Protein AF-A0A5B8U097-F1 (afdb_monomer_lite)

Structure (mmCIF, N/CA/C/O backbone):
data_AF-A0A5B8U097-F1
#
_entry.id   AF-A0A5B8U097-F1
#
loop_
_atom_site.group_PDB
_atom_site.id
_atom_site.type_symbol
_atom_site.label_atom_id
_atom_site.label_alt_id
_atom_site.label_comp_id
_atom_site.label_asym_id
_atom_site.label_entity_id
_atom_site.label_seq_id
_atom_site.pdbx_PDB_ins_code
_atom_site.Cartn_x
_atom_site.Cartn_y
_atom_site.Cartn_z
_atom_site.occupancy
_atom_site.B_iso_or_equiv
_atom_site.auth_seq_id
_atom_site.auth_comp_id
_atom_site.auth_asym_id
_atom_site.auth_atom_id
_atom_site.pdbx_PDB_model_num
ATOM 1 N N . MET A 1 1 ? -14.305 10.325 5.279 1.00 57.81 1 MET A N 1
ATOM 2 C CA . MET A 1 1 ? -13.660 9.425 4.302 1.00 57.81 1 MET A CA 1
ATOM 3 C C . MET A 1 1 ? -12.228 9.252 4.743 1.00 57.81 1 MET A C 1
ATOM 5 O O . MET A 1 1 ? -11.594 10.261 5.024 1.00 57.81 1 MET A O 1
ATOM 9 N N . THR A 1 2 ? -11.760 8.014 4.860 1.00 79.19 2 THR A N 1
ATOM 10 C CA . THR A 1 2 ? -10.373 7.724 5.229 1.00 79.19 2 THR A CA 1
ATOM 11 C C . THR A 1 2 ? -9.569 7.623 3.939 1.00 79.19 2 THR A C 1
ATOM 13 O O . THR A 1 2 ? -9.634 6.611 3.244 1.00 79.19 2 THR A O 1
ATOM 16 N N . GLU A 1 3 ? -8.939 8.732 3.555 1.00 89.19 3 GLU A N 1
ATOM 17 C CA . GLU A 1 3 ? -8.093 8.796 2.363 1.00 89.19 3 GLU A CA 1
ATOM 18 C C . GLU A 1 3 ? -6.829 7.953 2.564 1.00 89.19 3 GLU A C 1
ATOM 20 O O . GLU A 1 3 ? -6.271 7.904 3.663 1.00 89.19 3 GLU A O 1
ATOM 25 N N . ILE A 1 4 ? -6.411 7.288 1.488 1.00 95.00 4 ILE A N 1
ATOM 26 C CA . ILE A 1 4 ? -5.171 6.526 1.410 1.00 95.00 4 ILE A CA 1
ATOM 27 C C . ILE A 1 4 ? -4.173 7.304 0.557 1.00 95.00 4 ILE A C 1
ATOM 29 O O . ILE A 1 4 ? -4.449 7.616 -0.605 1.00 95.00 4 ILE A O 1
ATOM 33 N N . THR A 1 5 ? -3.010 7.582 1.131 1.00 95.06 5 THR A N 1
ATOM 34 C CA . THR A 1 5 ? -1.913 8.291 0.464 1.00 95.06 5 THR A CA 1
ATOM 35 C C . THR A 1 5 ? -0.830 7.301 0.068 1.00 95.06 5 THR A C 1
ATOM 37 O O . THR A 1 5 ? -0.533 6.383 0.829 1.00 95.06 5 THR A O 1
ATOM 40 N N . VAL A 1 6 ? -0.231 7.495 -1.108 1.00 95.44 6 VAL A N 1
ATOM 41 C CA . VAL A 1 6 ? 0.860 6.651 -1.608 1.00 95.44 6 VAL A CA 1
ATOM 42 C C . VAL A 1 6 ? 2.168 7.420 -1.616 1.00 95.44 6 VAL A C 1
ATOM 44 O O . VAL A 1 6 ? 2.222 8.557 -2.099 1.00 95.44 6 VAL A O 1
ATOM 47 N N . VAL A 1 7 ? 3.232 6.783 -1.134 1.00 95.00 7 VAL A N 1
ATOM 48 C CA . VAL A 1 7 ? 4.591 7.331 -1.140 1.00 95.00 7 VAL A CA 1
ATOM 49 C C . VAL A 1 7 ? 5.553 6.302 -1.729 1.00 95.00 7 VAL A C 1
ATOM 51 O O . VAL A 1 7 ? 5.499 5.131 -1.382 1.00 95.00 7 VAL A O 1
ATOM 54 N N . VAL A 1 8 ? 6.430 6.746 -2.629 1.00 92.38 8 VAL A N 1
ATOM 55 C CA . VAL A 1 8 ? 7.635 6.008 -3.037 1.00 92.38 8 VAL A CA 1
ATOM 56 C C . VAL A 1 8 ? 8.797 6.891 -2.608 1.00 92.38 8 VAL A C 1
ATOM 58 O O . VAL A 1 8 ? 8.910 8.023 -3.084 1.00 92.38 8 VAL A O 1
ATOM 61 N N . THR A 1 9 ? 9.571 6.443 -1.626 1.00 86.69 9 THR A N 1
ATOM 62 C CA . THR A 1 9 ? 10.546 7.283 -0.911 1.00 86.69 9 THR A CA 1
ATOM 63 C C . THR A 1 9 ? 11.822 7.531 -1.716 1.00 86.69 9 THR A C 1
ATOM 65 O O . THR A 1 9 ? 12.456 8.573 -1.530 1.00 86.69 9 THR A O 1
ATOM 68 N N . GLY A 1 10 ? 12.149 6.660 -2.675 1.00 88.69 10 GLY A N 1
ATOM 69 C CA . GLY A 1 10 ? 13.317 6.822 -3.530 1.00 88.69 10 GLY A CA 1
ATOM 70 C C . GLY A 1 10 ? 13.511 5.716 -4.576 1.00 88.69 10 GLY A C 1
ATOM 71 O O . GLY A 1 10 ? 12.680 4.817 -4.708 1.00 88.69 10 GLY A O 1
ATOM 72 N N . PRO A 1 11 ? 14.606 5.796 -5.363 1.00 87.38 11 PRO A N 1
ATOM 73 C CA . PRO A 1 11 ? 14.938 4.800 -6.383 1.00 87.38 11 PRO A CA 1
ATOM 74 C C . PRO A 1 11 ? 15.250 3.406 -5.826 1.00 87.38 11 PRO A C 1
ATOM 76 O O . PRO A 1 11 ? 15.047 2.422 -6.528 1.00 87.38 11 PRO A O 1
ATOM 79 N N . GLU A 1 12 ? 15.774 3.317 -4.600 1.00 89.06 12 GLU A N 1
ATOM 80 C CA . GLU A 1 12 ? 16.075 2.037 -3.946 1.00 89.06 12 GLU A CA 1
ATOM 81 C C . GLU A 1 12 ? 14.775 1.299 -3.616 1.00 89.06 12 GLU A C 1
ATOM 83 O O . GLU A 1 12 ? 14.581 0.158 -4.024 1.00 89.06 12 GLU A O 1
ATOM 88 N N . GLU A 1 13 ? 13.820 1.999 -3.015 1.00 87.38 13 GLU A N 1
ATOM 89 C CA . GLU A 1 13 ? 12.502 1.455 -2.704 1.00 87.38 13 GLU A CA 1
ATOM 90 C C . GLU A 1 13 ? 11.715 1.130 -3.977 1.00 87.38 13 GLU A C 1
ATOM 92 O O . GLU A 1 13 ? 11.065 0.088 -4.064 1.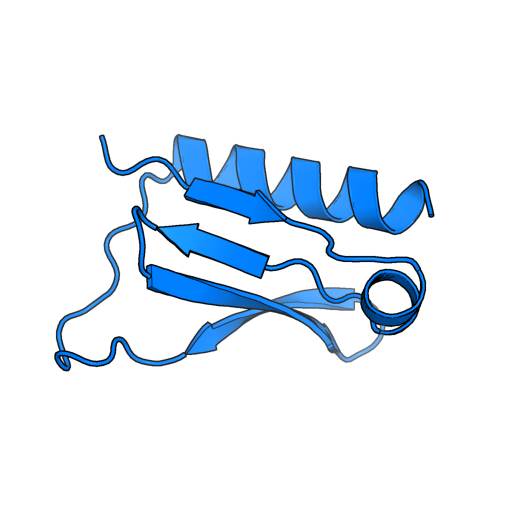00 87.38 13 GLU A O 1
ATOM 97 N N . ALA A 1 14 ? 11.845 1.953 -5.022 1.00 88.19 14 ALA A N 1
ATOM 98 C CA . ALA A 1 14 ? 11.263 1.639 -6.322 1.00 88.19 14 ALA A CA 1
ATOM 99 C C . ALA A 1 14 ? 11.850 0.355 -6.938 1.00 88.19 14 ALA A C 1
ATOM 101 O O . ALA A 1 14 ? 11.099 -0.465 -7.473 1.00 88.19 14 ALA A O 1
ATOM 102 N N . TYR A 1 15 ? 13.168 0.147 -6.824 1.00 88.56 15 TYR A N 1
ATOM 103 C CA . TYR A 1 15 ? 13.834 -1.080 -7.270 1.00 88.56 15 TYR A CA 1
ATOM 104 C C . TYR A 1 15 ? 13.291 -2.318 -6.536 1.00 88.56 15 TYR A C 1
ATOM 106 O O . TYR A 1 15 ? 13.051 -3.357 -7.160 1.00 88.56 15 TYR A O 1
ATOM 114 N N . ASP A 1 16 ? 12.987 -2.178 -5.247 1.00 91.81 16 ASP A N 1
ATOM 115 C CA . ASP A 1 16 ? 12.377 -3.228 -4.424 1.00 91.81 16 ASP A CA 1
ATOM 116 C C . ASP A 1 16 ? 10.852 -3.361 -4.614 1.00 91.81 16 ASP A C 1
ATOM 118 O O . ASP A 1 16 ? 10.213 -4.233 -4.020 1.00 91.81 16 ASP A O 1
ATOM 122 N N . ASN A 1 17 ? 10.264 -2.584 -5.535 1.00 94.00 17 ASN A N 1
ATOM 123 C CA . ASN A 1 17 ? 8.823 -2.512 -5.799 1.00 94.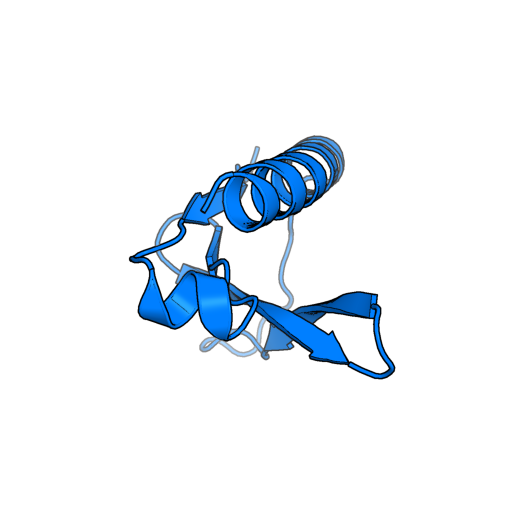00 17 ASN A CA 1
ATOM 124 C C . ASN A 1 17 ? 8.013 -2.088 -4.562 1.00 94.00 17 ASN A C 1
ATOM 126 O O . ASN A 1 17 ? 6.861 -2.505 -4.388 1.00 94.00 17 ASN A O 1
ATOM 130 N N . GLU A 1 18 ? 8.613 -1.254 -3.717 1.00 96.25 18 GLU A N 1
ATOM 131 C CA . GLU A 1 18 ? 8.056 -0.789 -2.459 1.00 96.25 18 GLU A CA 1
ATOM 132 C C . GLU A 1 18 ? 7.443 0.611 -2.609 1.00 96.25 18 GLU A C 1
ATOM 134 O O . GLU A 1 18 ? 8.112 1.616 -2.845 1.00 96.25 18 GLU A O 1
ATOM 139 N N . ALA A 1 19 ? 6.121 0.662 -2.482 1.00 97.44 19 ALA A N 1
ATOM 140 C CA . ALA A 1 19 ? 5.331 1.870 -2.335 1.00 97.44 19 ALA A CA 1
ATOM 141 C C . ALA A 1 19 ? 4.533 1.758 -1.037 1.00 97.44 19 ALA A C 1
ATOM 143 O O . ALA A 1 19 ? 3.822 0.774 -0.819 1.00 97.44 19 ALA A O 1
ATOM 144 N N . GLU A 1 20 ? 4.627 2.770 -0.189 1.00 97.56 20 GLU A N 1
ATOM 145 C CA . GLU A 1 20 ? 3.942 2.833 1.094 1.00 97.56 20 GLU A CA 1
ATOM 146 C C . GLU A 1 20 ? 2.509 3.341 0.933 1.00 97.56 20 GLU A C 1
ATOM 148 O O . GLU A 1 20 ? 2.254 4.317 0.224 1.00 97.56 20 GLU A O 1
ATOM 153 N N . PHE A 1 21 ? 1.574 2.705 1.638 1.00 97.12 21 PHE A N 1
ATOM 154 C CA . PHE A 1 21 ? 0.164 3.076 1.698 1.00 97.12 21 PHE A CA 1
ATOM 155 C C . PHE A 1 21 ? -0.151 3.570 3.105 1.00 97.12 21 PHE A C 1
ATOM 157 O O . PHE A 1 21 ? -0.140 2.802 4.067 1.00 97.12 21 PHE A O 1
ATOM 164 N N . TRP A 1 22 ? -0.472 4.853 3.218 1.00 95.62 22 TRP A N 1
ATOM 165 C CA . TRP A 1 22 ? -0.726 5.527 4.486 1.00 95.62 22 TRP A CA 1
ATOM 166 C C . TRP A 1 22 ? -2.211 5.803 4.669 1.00 95.62 22 TRP A C 1
ATOM 168 O O . TRP A 1 22 ? -2.861 6.372 3.792 1.00 95.62 22 TRP A O 1
ATOM 178 N N . CYS A 1 23 ? -2.738 5.422 5.828 1.00 93.31 23 CYS A N 1
ATOM 179 C CA . CYS A 1 23 ? -4.106 5.681 6.251 1.00 93.31 23 CYS A CA 1
ATOM 180 C C . CYS A 1 23 ? -4.060 6.693 7.402 1.00 93.31 23 CYS A C 1
ATOM 182 O O . CYS A 1 23 ? -3.646 6.366 8.516 1.00 93.31 23 CYS A O 1
ATOM 184 N N . ALA A 1 24 ? -4.429 7.945 7.120 1.00 88.25 24 ALA A N 1
ATOM 185 C CA . ALA A 1 24 ? -4.113 9.083 7.988 1.00 88.25 24 ALA A CA 1
ATOM 186 C C . ALA A 1 24 ? -2.601 9.165 8.296 1.00 88.25 24 ALA A C 1
ATOM 188 O O . ALA A 1 24 ? -1.827 9.500 7.406 1.00 88.25 24 ALA A O 1
ATOM 189 N N . ASN A 1 25 ? -2.185 8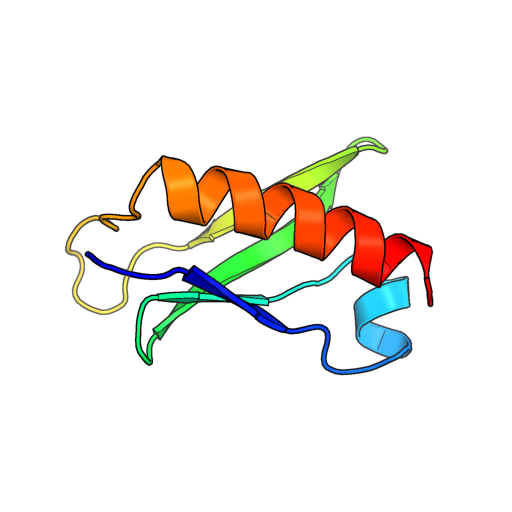.852 9.527 1.00 89.81 25 ASN A N 1
ATOM 190 C CA . ASN A 1 25 ? -0.789 8.945 9.974 1.00 89.81 25 ASN A CA 1
ATOM 191 C C . ASN A 1 25 ? -0.172 7.574 10.281 1.00 89.81 25 ASN A C 1
ATOM 193 O O . ASN A 1 25 ? 0.863 7.498 10.941 1.00 89.81 25 ASN A O 1
ATOM 197 N N . GLU A 1 26 ? -0.822 6.495 9.856 1.00 93.81 26 GLU A N 1
ATOM 198 C CA . GLU A 1 26 ? -0.371 5.137 10.126 1.00 93.81 26 GLU A CA 1
ATOM 199 C C . GLU A 1 26 ? -0.125 4.388 8.816 1.00 93.81 26 GLU A C 1
ATOM 201 O O . GLU A 1 26 ? -0.905 4.492 7.863 1.00 93.81 26 GLU A O 1
ATOM 206 N N . LEU A 1 27 ? 0.970 3.628 8.779 1.00 94.88 27 LEU A N 1
ATOM 207 C CA . LEU A 1 27 ? 1.315 2.786 7.645 1.00 94.88 27 LEU A CA 1
ATOM 208 C C . LEU A 1 27 ? 0.364 1.587 7.614 1.00 94.88 27 LEU A C 1
ATOM 210 O O . LEU A 1 27 ? 0.389 0.738 8.504 1.00 94.88 27 LEU A O 1
ATOM 214 N N . LEU A 1 28 ? -0.480 1.537 6.586 1.00 95.44 28 LEU A N 1
ATOM 215 C CA . LEU A 1 28 ? -1.411 0.438 6.351 1.00 95.44 28 LEU A CA 1
ATOM 216 C C . LEU A 1 28 ? -0.701 -0.756 5.715 1.00 95.44 28 LEU A C 1
ATOM 218 O O . LEU A 1 28 ? -0.999 -1.907 6.033 1.00 95.44 28 LEU A O 1
ATOM 222 N N . GLY A 1 29 ? 0.223 -0.489 4.798 1.00 96.44 29 GLY A N 1
ATOM 223 C CA . GLY A 1 29 ? 0.920 -1.539 4.079 1.00 96.44 29 GLY A CA 1
ATOM 224 C C . GLY A 1 29 ? 1.906 -1.006 3.060 1.00 96.44 29 GLY A C 1
ATOM 225 O O . GLY A 1 29 ? 2.013 0.200 2.845 1.00 96.44 29 GLY A O 1
ATOM 226 N N . VAL A 1 30 ? 2.598 -1.935 2.417 1.00 97.38 30 VAL A N 1
ATOM 227 C CA . VAL A 1 30 ? 3.557 -1.648 1.351 1.00 97.38 30 VAL A CA 1
ATOM 228 C C . VAL A 1 30 ? 3.311 -2.565 0.167 1.00 97.38 30 VAL A C 1
ATOM 230 O O . VAL A 1 30 ? 2.836 -3.697 0.335 1.00 97.38 30 VAL A O 1
ATOM 233 N N . THR A 1 31 ? 3.627 -2.108 -1.039 1.00 97.75 31 THR A N 1
ATOM 234 C CA . THR A 1 31 ? 3.717 -3.036 -2.162 1.00 97.75 31 THR A CA 1
ATOM 235 C C . THR A 1 31 ? 4.968 -3.894 -2.062 1.00 97.75 31 THR A C 1
ATOM 237 O O . THR A 1 31 ? 5.986 -3.476 -1.525 1.00 97.75 31 THR A O 1
ATOM 240 N N . VAL A 1 32 ? 4.871 -5.114 -2.574 1.00 95.38 32 VAL A N 1
ATOM 241 C CA . VAL A 1 32 ? 5.988 -6.044 -2.730 1.00 95.38 32 VAL A CA 1
ATOM 242 C C . VAL A 1 32 ? 5.840 -6.768 -4.061 1.00 95.38 32 VAL A C 1
ATOM 244 O O . VAL A 1 32 ? 4.719 -7.035 -4.517 1.00 95.38 32 VAL A O 1
ATOM 247 N N . LEU A 1 33 ? 6.958 -7.137 -4.682 1.00 94.88 33 LEU A N 1
ATOM 248 C CA . LEU A 1 33 ? 6.928 -8.057 -5.812 1.00 94.88 33 LEU A CA 1
ATOM 249 C C . LEU A 1 33 ? 6.879 -9.499 -5.294 1.00 94.88 33 LEU A C 1
ATOM 251 O O . LEU A 1 33 ? 7.799 -9.974 -4.632 1.00 94.88 33 LEU A O 1
ATOM 255 N N . HIS A 1 34 ? 5.806 -10.213 -5.618 1.00 94.44 34 HIS A N 1
ATOM 256 C CA . HIS A 1 34 ? 5.635 -11.619 -5.260 1.00 94.44 34 HIS A CA 1
ATOM 257 C C . HIS A 1 34 ? 5.130 -12.393 -6.476 1.00 94.44 34 HIS A C 1
ATOM 259 O O . HIS A 1 34 ? 4.204 -11.946 -7.153 1.00 94.44 34 HIS A O 1
ATOM 265 N N . ASP A 1 35 ? 5.781 -13.511 -6.805 1.00 94.44 35 ASP A N 1
ATOM 266 C CA . ASP A 1 35 ? 5.492 -14.319 -7.999 1.00 94.44 35 ASP A CA 1
ATOM 267 C C . ASP A 1 35 ? 5.366 -13.491 -9.297 1.00 94.44 35 ASP A C 1
ATOM 269 O O . ASP A 1 35 ? 4.480 -13.696 -10.130 1.00 94.44 35 ASP A O 1
ATOM 273 N N . GLY A 1 36 ? 6.263 -12.510 -9.461 1.00 93.50 36 GLY A N 1
ATOM 274 C CA . GLY A 1 36 ? 6.328 -11.643 -10.643 1.00 93.50 36 GLY A CA 1
ATOM 275 C C . GLY A 1 36 ? 5.166 -10.656 -10.778 1.00 93.50 36 GLY A C 1
ATOM 276 O O . GLY A 1 36 ? 4.959 -10.104 -11.858 1.00 93.50 36 GLY A O 1
ATOM 277 N N . ARG A 1 37 ? 4.387 -10.440 -9.713 1.00 93.62 37 ARG A N 1
ATOM 278 C CA . ARG A 1 37 ? 3.272 -9.489 -9.689 1.00 93.62 37 ARG A CA 1
ATOM 279 C C . ARG A 1 37 ? 3.377 -8.570 -8.485 1.00 93.62 37 ARG A C 1
ATOM 281 O O . ARG A 1 37 ? 3.802 -8.984 -7.405 1.00 93.62 37 ARG A O 1
ATOM 288 N N . LEU A 1 38 ? 2.949 -7.329 -8.674 1.00 94.50 38 LEU A N 1
ATOM 289 C CA . LEU A 1 38 ? 2.857 -6.362 -7.592 1.00 94.50 38 LEU A CA 1
ATOM 290 C C . LEU A 1 38 ? 1.678 -6.727 -6.685 1.00 94.50 38 LEU A C 1
ATOM 292 O O . LEU A 1 38 ? 0.549 -6.882 -7.156 1.00 94.50 38 LEU A O 1
ATOM 296 N N . HIS A 1 39 ? 1.947 -6.870 -5.394 1.00 96.38 39 HIS A N 1
ATOM 297 C CA . HIS A 1 39 ? 0.948 -7.157 -4.373 1.00 96.38 39 HIS A CA 1
ATOM 298 C C . HIS A 1 39 ? 0.994 -6.073 -3.307 1.00 96.38 39 HIS A C 1
ATOM 300 O O . HIS A 1 39 ? 2.076 -5.641 -2.933 1.00 96.38 39 HIS A O 1
ATOM 306 N N . LEU A 1 40 ? -0.162 -5.679 -2.775 1.00 97.19 40 LEU A N 1
ATOM 307 C CA . LEU A 1 40 ? -0.223 -4.890 -1.548 1.00 97.19 40 LEU A CA 1
ATOM 308 C C . LEU A 1 40 ? -0.178 -5.844 -0.349 1.00 97.19 40 LEU A C 1
ATOM 310 O O . LEU A 1 40 ? -1.108 -6.630 -0.149 1.00 97.19 40 LEU A O 1
ATOM 314 N N . ARG A 1 41 ? 0.888 -5.772 0.450 1.00 96.88 41 ARG A N 1
ATOM 315 C CA . ARG A 1 41 ? 0.982 -6.447 1.747 1.00 96.88 41 ARG A CA 1
ATOM 316 C C . ARG A 1 41 ? 0.442 -5.511 2.822 1.00 96.88 41 ARG A C 1
ATOM 318 O O . ARG A 1 41 ? 0.974 -4.422 3.011 1.00 96.88 41 ARG A O 1
ATOM 325 N N . ILE A 1 42 ? -0.601 -5.948 3.520 1.00 95.81 42 ILE A N 1
ATOM 326 C CA . ILE A 1 42 ? -1.223 -5.215 4.628 1.00 95.81 42 ILE A CA 1
ATOM 327 C C . ILE A 1 42 ? -0.835 -5.918 5.924 1.00 95.81 42 ILE A C 1
ATOM 329 O O . ILE A 1 42 ? -1.135 -7.103 6.090 1.00 95.81 42 ILE A O 1
ATOM 333 N N . ASP A 1 43 ? -0.186 -5.192 6.828 1.00 92.56 43 ASP A N 1
ATOM 334 C CA . ASP A 1 43 ? 0.173 -5.706 8.148 1.00 92.56 43 ASP A CA 1
ATOM 335 C C . ASP A 1 43 ? -0.937 -5.370 9.173 1.00 92.56 43 ASP A C 1
ATOM 337 O O . ASP A 1 43 ? -1.711 -4.423 8.973 1.00 92.56 43 ASP A O 1
ATOM 341 N N . PRO A 1 44 ? -1.075 -6.142 10.271 1.00 93.81 44 PRO A N 1
ATOM 342 C CA . PRO A 1 44 ? -2.027 -5.827 11.333 1.00 93.81 44 PRO A CA 1
ATOM 343 C C . PRO A 1 44 ? -1.804 -4.420 11.891 1.00 93.81 44 PRO A C 1
ATOM 345 O O . PRO A 1 44 ? -0.665 -4.000 12.098 1.00 93.81 44 PRO A O 1
ATOM 348 N N . ARG A 1 45 ? -2.891 -3.703 12.1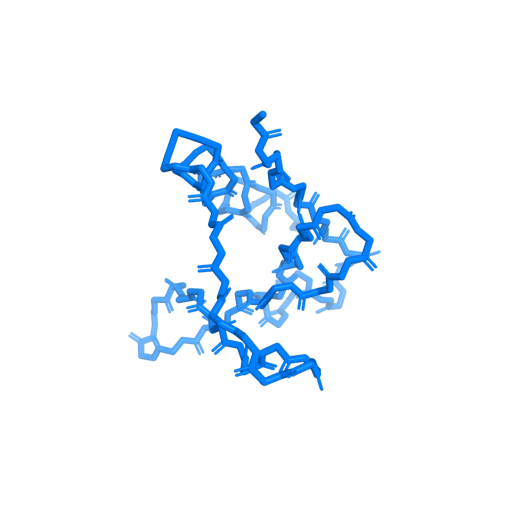81 1.00 94.19 45 ARG A N 1
ATOM 349 C CA . ARG A 1 45 ? -2.798 -2.379 12.797 1.00 94.19 45 ARG A CA 1
ATOM 350 C C . ARG A 1 45 ? -2.230 -2.483 14.211 1.00 94.19 45 ARG A C 1
ATOM 352 O O . ARG A 1 45 ? -2.487 -3.452 14.926 1.00 94.19 45 ARG A O 1
ATOM 359 N N . ALA A 1 46 ? -1.480 -1.465 14.626 1.00 90.62 46 ALA A N 1
ATOM 360 C CA . ALA A 1 46 ? -0.793 -1.453 15.916 1.00 90.62 46 ALA A CA 1
ATOM 361 C C . ALA A 1 46 ? -1.746 -1.526 17.126 1.00 90.62 46 ALA A C 1
ATOM 363 O O . ALA A 1 46 ? -1.367 -2.051 18.172 1.00 90.62 46 ALA A O 1
ATOM 364 N N . ASP A 1 47 ? -2.974 -1.022 16.989 1.00 92.56 47 ASP A N 1
ATOM 365 C CA . ASP A 1 47 ? -4.010 -1.061 18.028 1.00 92.56 47 ASP A CA 1
ATOM 366 C C . ASP A 1 47 ? -4.817 -2.374 18.052 1.00 92.56 47 ASP A C 1
ATOM 368 O O . ASP A 1 47 ? -5.638 -2.572 18.946 1.00 92.56 47 ASP A O 1
ATOM 372 N N . GLY A 1 48 ? -4.566 -3.290 17.109 1.00 93.44 48 GLY A N 1
ATOM 373 C CA . GLY A 1 48 ? -5.275 -4.564 16.978 1.00 93.44 48 GLY A CA 1
ATOM 374 C C . GLY A 1 48 ? -6.658 -4.466 16.326 1.00 93.44 48 GLY A C 1
ATOM 375 O O . GLY A 1 48 ? -7.279 -5.503 16.087 1.00 93.44 48 GLY A O 1
ATOM 376 N N . GLU A 1 49 ? -7.132 -3.261 16.001 1.00 93.75 49 GLU A N 1
ATOM 377 C CA . GLU A 1 49 ? -8.380 -3.054 15.266 1.00 93.75 49 GLU A CA 1
ATOM 378 C C . GLU A 1 49 ? -8.170 -3.291 13.758 1.00 93.75 49 GLU A C 1
ATOM 380 O O . GLU A 1 49 ? -7.058 -3.156 13.235 1.00 93.75 49 GLU A O 1
ATOM 385 N N . PRO A 1 50 ? -9.222 -3.646 13.002 1.00 93.06 50 PRO A N 1
ATOM 386 C CA . PRO A 1 50 ? -9.100 -3.825 11.564 1.00 93.06 50 PRO A CA 1
ATOM 387 C C . PRO A 1 50 ? -8.866 -2.491 10.846 1.00 93.06 50 PRO A C 1
ATOM 389 O O . PRO A 1 50 ? -9.392 -1.442 11.221 1.00 93.06 50 PRO A O 1
ATOM 392 N N . TRP A 1 51 ? -8.145 -2.550 9.727 1.00 93.75 51 TRP A N 1
ATOM 393 C CA . TRP A 1 51 ? -8.077 -1.432 8.793 1.00 93.75 51 TRP A CA 1
ATOM 394 C C . TRP A 1 51 ? -9.430 -1.188 8.124 1.00 93.75 51 TRP A C 1
ATOM 396 O O . TRP A 1 51 ? -10.059 -2.110 7.606 1.00 93.75 51 TRP A O 1
ATOM 406 N N . LEU A 1 52 ? -9.836 0.080 8.060 1.00 91.50 52 LEU A N 1
ATOM 407 C CA . LEU A 1 52 ? -10.972 0.535 7.263 1.00 91.50 52 LEU A CA 1
ATOM 408 C C . LEU A 1 52 ? -10.484 1.542 6.222 1.00 91.50 52 LEU A C 1
ATOM 410 O O . LEU A 1 52 ? -10.400 2.742 6.485 1.00 91.50 52 LEU A O 1
ATOM 414 N N . ALA A 1 53 ? -10.158 1.034 5.037 1.00 90.81 53 ALA A N 1
ATOM 415 C CA . ALA A 1 53 ? -9.816 1.853 3.882 1.00 90.81 53 ALA A CA 1
ATOM 416 C C . ALA A 1 53 ? -11.070 2.148 3.051 1.00 90.81 53 ALA A C 1
ATOM 418 O O . ALA A 1 53 ? -11.882 1.256 2.788 1.00 90.81 53 ALA A O 1
ATOM 419 N N . ASP A 1 54 ? -11.218 3.394 2.599 1.00 92.56 54 ASP A N 1
ATOM 420 C CA . ASP A 1 54 ? -12.225 3.712 1.592 1.00 92.56 54 ASP A CA 1
ATOM 421 C C . ASP A 1 54 ? -11.910 2.966 0.285 1.00 92.56 54 ASP A C 1
ATOM 423 O O . ASP A 1 54 ? -10.787 3.013 -0.215 1.00 92.56 54 ASP A O 1
ATOM 427 N N . THR A 1 55 ? -12.903 2.277 -0.280 1.00 94.00 55 THR A N 1
ATOM 428 C CA . THR A 1 55 ? -12.695 1.410 -1.455 1.00 94.00 55 THR A CA 1
ATOM 429 C C . THR A 1 55 ? -12.287 2.186 -2.706 1.00 94.00 55 THR A C 1
ATOM 431 O O . THR A 1 55 ? -11.467 1.702 -3.486 1.00 94.00 55 THR A O 1
ATOM 434 N N . THR A 1 56 ? -12.817 3.399 -2.888 1.00 95.69 56 THR A N 1
ATOM 435 C CA . THR A 1 56 ? -12.494 4.245 -4.043 1.00 95.69 56 THR A CA 1
ATOM 436 C C . THR A 1 56 ? -11.091 4.815 -3.894 1.00 95.69 56 THR A C 1
ATOM 438 O O . THR A 1 56 ? -10.303 4.773 -4.841 1.00 95.69 56 THR A O 1
ATOM 441 N N . SER A 1 57 ? -10.753 5.293 -2.694 1.00 94.94 57 SER A N 1
ATOM 442 C CA . SER A 1 57 ? -9.407 5.766 -2.392 1.00 94.94 57 SER A CA 1
ATOM 443 C C . SER A 1 57 ? -8.381 4.652 -2.562 1.00 94.94 57 SER A C 1
ATOM 445 O O . SER A 1 57 ? -7.387 4.872 -3.241 1.00 94.94 57 SER A O 1
ATOM 447 N N . LEU A 1 58 ? -8.632 3.458 -2.017 1.00 95.19 58 LEU A N 1
ATOM 448 C CA . LEU A 1 58 ? -7.714 2.325 -2.129 1.00 95.19 58 LEU A CA 1
ATOM 449 C C . LEU A 1 58 ? -7.466 1.939 -3.592 1.00 95.19 58 LEU A C 1
ATOM 451 O O . LEU A 1 58 ? -6.319 1.749 -3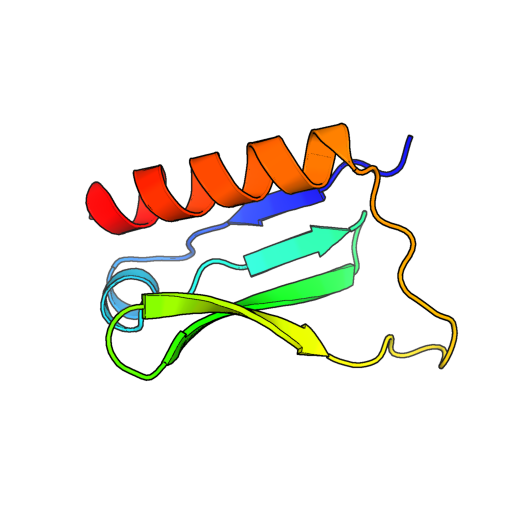.986 1.00 95.19 58 LEU A O 1
ATOM 455 N N . ALA A 1 59 ? -8.518 1.867 -4.413 1.00 96.62 59 ALA A N 1
ATOM 456 C CA . ALA A 1 59 ? -8.377 1.555 -5.834 1.00 96.62 59 ALA A CA 1
ATOM 457 C C . ALA A 1 59 ? -7.520 2.595 -6.578 1.00 96.62 59 ALA A C 1
ATOM 459 O O . ALA A 1 59 ? -6.645 2.221 -7.360 1.00 96.62 59 ALA A O 1
ATOM 460 N N . ARG A 1 60 ? -7.731 3.891 -6.305 1.00 96.75 60 ARG A N 1
ATOM 461 C CA . ARG A 1 60 ? -6.917 4.978 -6.875 1.00 96.75 60 ARG A CA 1
ATOM 462 C C . ARG A 1 60 ? -5.454 4.861 -6.445 1.00 96.75 60 ARG A C 1
ATOM 464 O O . ARG A 1 60 ? -4.571 4.929 -7.291 1.00 96.75 60 ARG A O 1
ATOM 471 N N . SER A 1 61 ? -5.212 4.640 -5.156 1.00 96.50 61 SER A N 1
ATOM 472 C CA . SER A 1 61 ? -3.871 4.491 -4.588 1.00 96.50 61 SER A CA 1
ATOM 473 C C . SER A 1 61 ? -3.123 3.292 -5.184 1.00 96.50 61 SER A C 1
ATOM 475 O O . SER A 1 61 ? -1.940 3.388 -5.487 1.00 96.50 61 SER A O 1
ATOM 477 N N . LEU A 1 62 ? -3.804 2.171 -5.435 1.00 96.69 62 LEU A N 1
ATOM 478 C CA . LEU A 1 62 ? -3.192 1.010 -6.093 1.00 96.69 62 LEU A CA 1
ATOM 479 C C . LEU A 1 62 ? -2.718 1.327 -7.519 1.00 96.69 62 LEU A C 1
ATOM 481 O O . LEU A 1 62 ? -1.622 0.918 -7.900 1.00 96.69 62 LEU A O 1
ATOM 485 N N . ALA A 1 63 ? -3.517 2.068 -8.291 1.00 96.56 63 ALA A N 1
ATOM 486 C CA . ALA A 1 63 ? -3.119 2.511 -9.626 1.00 96.56 63 ALA A CA 1
ATOM 487 C C . ALA A 1 63 ? -1.936 3.493 -9.563 1.00 96.56 63 ALA A C 1
ATOM 489 O O . ALA A 1 63 ? -0.950 3.314 -10.273 1.00 96.56 63 ALA A O 1
ATOM 490 N N . GLU A 1 64 ? -1.998 4.470 -8.655 1.00 96.69 64 GLU A N 1
ATOM 491 C CA . GLU A 1 64 ? -0.940 5.463 -8.448 1.00 96.69 64 GLU A CA 1
ATOM 492 C C . GLU A 1 64 ? 0.400 4.822 -8.055 1.00 96.69 64 GLU A C 1
ATOM 494 O O . GLU A 1 64 ? 1.443 5.214 -8.575 1.00 96.69 64 GLU A O 1
ATOM 499 N N . ALA A 1 65 ? 0.386 3.812 -7.178 1.00 96.56 65 ALA A N 1
ATOM 500 C CA . ALA A 1 65 ? 1.590 3.076 -6.799 1.00 96.56 65 ALA A CA 1
ATOM 501 C C . ALA A 1 65 ? 2.232 2.376 -8.003 1.00 96.56 65 ALA A C 1
ATOM 503 O O . ALA A 1 65 ? 3.432 2.520 -8.227 1.00 96.56 65 ALA A O 1
ATOM 504 N N . ALA A 1 66 ? 1.433 1.666 -8.806 1.00 95.25 66 ALA A N 1
ATOM 505 C CA . ALA A 1 66 ? 1.931 0.980 -9.994 1.00 95.25 66 ALA A CA 1
ATOM 506 C C . ALA A 1 66 ? 2.517 1.961 -11.024 1.00 95.25 66 ALA A C 1
ATOM 508 O O . ALA A 1 66 ? 3.577 1.699 -11.588 1.00 95.25 66 ALA A O 1
ATOM 509 N N . GLU A 1 67 ? 1.857 3.103 -11.244 1.00 95.00 67 GLU A N 1
ATOM 510 C CA . GLU A 1 67 ? 2.340 4.149 -12.150 1.00 95.00 67 GLU A CA 1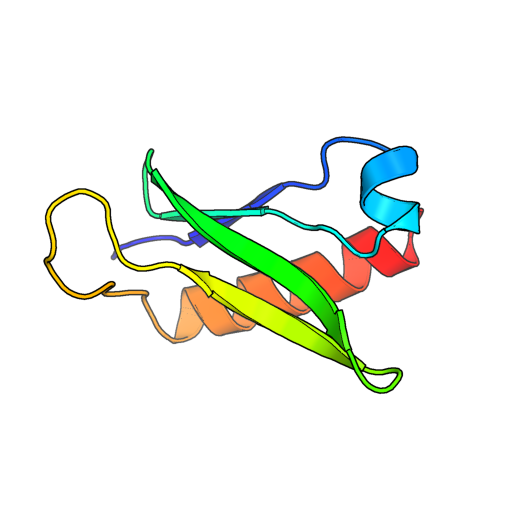
ATOM 511 C C . GLU A 1 67 ? 3.650 4.775 -11.665 1.00 95.00 67 GLU A C 1
ATOM 513 O O . GLU A 1 67 ? 4.577 4.940 -12.456 1.00 95.00 67 GLU A O 1
ATOM 518 N N . ARG A 1 68 ? 3.750 5.099 -10.369 1.00 94.62 68 ARG A N 1
ATOM 519 C CA . ARG A 1 68 ? 4.966 5.692 -9.799 1.00 94.62 68 ARG A CA 1
ATOM 520 C C . ARG A 1 68 ? 6.140 4.732 -9.848 1.00 94.62 68 ARG A C 1
ATOM 522 O O . ARG A 1 68 ? 7.200 5.135 -10.303 1.00 94.62 68 ARG A O 1
ATOM 529 N N . LEU A 1 69 ? 5.945 3.481 -9.438 1.00 94.31 69 LEU A N 1
ATOM 530 C CA . LEU A 1 69 ? 6.995 2.461 -9.488 1.00 94.31 69 LEU A CA 1
ATOM 531 C C . LEU A 1 69 ? 7.487 2.216 -10.919 1.00 94.31 69 LEU A C 1
ATOM 533 O O . LEU A 1 69 ? 8.679 2.046 -11.127 1.00 94.31 69 LEU A O 1
ATOM 537 N N . ALA A 1 70 ? 6.595 2.254 -11.913 1.00 91.75 70 ALA A N 1
ATOM 538 C CA . ALA A 1 70 ? 6.971 2.105 -13.320 1.00 91.75 70 ALA A CA 1
ATOM 539 C C . ALA A 1 70 ? 7.674 3.338 -13.922 1.00 91.75 70 ALA A C 1
ATOM 541 O O . ALA A 1 70 ? 8.232 3.242 -15.016 1.00 91.75 70 ALA A O 1
ATOM 542 N N . ALA A 1 71 ? 7.592 4.499 -13.265 1.00 90.31 71 ALA A N 1
ATOM 543 C CA . ALA A 1 71 ? 8.193 5.749 -13.725 1.00 90.31 71 ALA A CA 1
ATOM 544 C C . ALA A 1 71 ? 9.611 5.996 -13.174 1.00 90.31 71 ALA A C 1
ATOM 546 O O . ALA A 1 71 ? 10.274 6.922 -13.651 1.00 90.31 71 ALA A O 1
ATOM 547 N N . TYR A 1 72 ? 10.050 5.205 -12.189 1.00 84.12 72 TYR A N 1
ATOM 548 C CA . TYR A 1 72 ? 11.431 5.164 -11.694 1.00 84.12 72 TYR A CA 1
ATOM 549 C C . TYR A 1 72 ? 12.291 4.217 -12.539 1.00 84.12 72 TYR A C 1
ATOM 551 O O . TYR A 1 72 ? 13.474 4.569 -12.758 1.00 84.12 72 TYR A O 1
#

Sequence (72 aa):
MTEITVVVTGPEEAYDNEAEFWCANELLGVTVLHDGRLHLRIDPRADGEPWLADTTSLARSLAEAAERLAAY

Organism: NCBI:txid496014

pLDDT: mean 92.96, std 5.41, range [57.81, 97.75]

Radius of gyration: 11.93 Å; chains: 1; bounding box: 30×24×32 Å

Foldseek 3Di:
DFAWDWDDPDPVCLVQLWIFIDGPHDTQFIWGQDPNDTDTDGDQDPVNDDDDDDPVNVVVRVVVSVVVSVVD

Secondary structure (DSSP, 8-state):
---EEEE---HHHHHTT--EEEETTEEEEEEEEETTEEEEEEPPPTTSPPP---HHHHHHHHHHHHHHHHH-